Protein AF-A0A838DV36-F1 (afdb_monomer)

Secondary structure (DSSP, 8-state):
-HHHHHHHHTS-TTT-GGGTT-SHHHHHHHHHHHHHHTT-HHHHHHHHHHHHHHS-SSHHHHHHHHHHHHHHHHHTT-HHHHHHHHHHHHHHHHHHT-GGGHHHHHHHHHHHHHHHHHHHHHHHHHHHHHHGGGGS--

Foldseek 3Di:
DVVLLVVQVPDDCPPCPVCNQRHNLNVLQVQLQVCLVVQVLVSSVVSLVVSVVGDPPDPLSVLSSLLSNLSSCCSYDNNVVSVVSLVVSVVVCVVVVVCVCVVSSVVSVVVVVVVVVVCCVVCVVVVCVVCVPVPPDD

Radius of gyration: 20.17 Å; Cα contacts (8 Å, |Δi|>4): 136; chains: 1; bounding box: 42×23×74 Å

Nearest PDB structures (foldseek):
  4gpk-assembly2_F  TM=5.906E-01  e=1.217E+00  Bacillus thuringiensis serovar thuringiensis
  4zlh-assembly1_A  TM=5.322E-01  e=1.279E+00  Escherichia coli O157:H7
  4gpk-assembly2_H  TM=5.926E-01  e=2.974E+00  Bacillus thuringiensis serovar thuringiensis
  3ieg-assembly2_B  TM=5.807E-01  e=4.886E+00  Mus musculus

Solvent-accessible surface area (backbone atoms only — not comparable to full-atom values): 7532 Å² total; per-residue (Å²): 109,70,70,59,51,58,53,22,69,71,53,59,87,85,76,42,75,92,53,77,73,69,36,54,15,51,54,25,38,56,49,10,47,54,29,14,76,70,44,38,34,71,62,8,50,56,26,37,50,55,10,59,74,56,38,69,96,41,74,69,50,52,50,52,47,51,54,48,51,15,45,19,24,46,53,26,93,44,37,69,61,10,50,57,43,43,52,55,51,50,54,50,30,63,74,74,62,55,57,82,55,48,62,58,52,51,52,46,51,54,50,51,57,52,46,54,53,49,51,51,63,64,46,43,67,57,49,51,67,74,53,66,73,76,80,80,81,132

Sequence (138 aa):
MRESEELSLSFDPKASSTRGHYSPGTVYEEYGRSYADLGMTDKAMGYLERAQENLPKTKFWELLIATSKAMALIKGDDMETGVKMAVKVTEEIKNVGILRYLDRIYLANKYLENLERRIGNVRKPLADVLYEEKVSDY

Structure (mmCIF, N/CA/C/O backbone):
data_AF-A0A838DV36-F1
#
_entry.id   AF-A0A838DV36-F1
#
loop_
_atom_site.group_PDB
_atom_site.id
_atom_site.type_symbol
_atom_site.label_atom_id
_atom_site.label_alt_id
_atom_site.label_comp_id
_atom_site.label_asym_id
_atom_site.label_entity_id
_atom_site.label_seq_id
_atom_site.pdbx_PDB_ins_code
_atom_site.Cartn_x
_atom_site.Cartn_y
_atom_site.Cartn_z
_atom_site.occupancy
_atom_site.B_iso_or_equiv
_atom_site.auth_seq_id
_atom_site.auth_comp_id
_atom_site.auth_asym_id
_atom_site.auth_atom_id
_atom_site.pdbx_PDB_model_num
ATOM 1 N N . MET A 1 1 ? -8.053 9.381 -17.422 1.00 69.19 1 MET A N 1
ATOM 2 C CA . MET A 1 1 ? -7.307 8.106 -17.497 1.00 69.19 1 MET A CA 1
ATOM 3 C C . MET A 1 1 ? -6.983 7.768 -18.952 1.00 69.19 1 MET A C 1
ATOM 5 O O . MET A 1 1 ? -5.850 7.987 -19.332 1.00 69.19 1 MET A O 1
ATOM 9 N N . ARG A 1 2 ? -7.943 7.395 -19.810 1.00 77.38 2 ARG A N 1
ATOM 10 C CA . ARG A 1 2 ? -7.694 6.983 -21.215 1.00 77.38 2 ARG A CA 1
ATOM 11 C C . ARG A 1 2 ? -6.646 7.799 -22.007 1.00 77.38 2 ARG A C 1
ATOM 13 O O . ARG A 1 2 ? -5.722 7.209 -22.547 1.00 77.38 2 ARG A O 1
ATOM 20 N N . GLU A 1 3 ? -6.724 9.129 -21.988 1.00 78.31 3 GLU A N 1
ATOM 21 C CA . GLU A 1 3 ? -5.761 10.010 -22.680 1.00 78.31 3 GLU A CA 1
ATOM 22 C C . GLU A 1 3 ? -4.305 9.818 -22.220 1.00 78.31 3 GLU A C 1
ATOM 24 O O . GLU A 1 3 ? -3.379 9.888 -23.020 1.00 78.31 3 GLU A O 1
ATOM 29 N N . SER A 1 4 ? -4.080 9.545 -20.931 1.00 72.50 4 SER A N 1
ATOM 30 C CA . SER A 1 4 ? -2.742 9.292 -20.382 1.00 72.50 4 SER A CA 1
ATOM 31 C C . SER A 1 4 ? -2.195 7.927 -20.808 1.00 72.50 4 SER A C 1
ATOM 33 O O . SER A 1 4 ? -0.999 7.793 -21.043 1.00 72.50 4 SER A O 1
ATOM 35 N N . GLU A 1 5 ? -3.063 6.918 -20.927 1.00 76.88 5 GLU A N 1
ATOM 36 C CA . GLU A 1 5 ? -2.688 5.594 -21.434 1.00 76.88 5 GLU A CA 1
ATOM 37 C C . GLU A 1 5 ? -2.305 5.677 -22.918 1.00 76.88 5 GLU A C 1
ATOM 39 O O . GLU A 1 5 ? -1.206 5.263 -23.285 1.00 76.88 5 GLU A O 1
ATOM 44 N N . GLU A 1 6 ? -3.143 6.310 -23.743 1.00 79.75 6 GLU A N 1
ATOM 45 C CA . GLU A 1 6 ? -2.876 6.553 -25.169 1.00 79.75 6 GLU A CA 1
ATOM 46 C C . GLU A 1 6 ? -1.579 7.343 -25.378 1.00 79.75 6 GLU A C 1
ATOM 48 O O . GLU A 1 6 ? -0.726 6.958 -26.180 1.00 79.75 6 GLU A O 1
ATOM 53 N N . LEU A 1 7 ? -1.377 8.405 -24.593 1.00 76.94 7 LEU A N 1
ATOM 54 C CA . LEU A 1 7 ? -0.158 9.199 -24.647 1.00 76.94 7 LEU A CA 1
ATOM 55 C C . LEU A 1 7 ? 1.073 8.376 -24.233 1.00 76.94 7 LEU A C 1
ATOM 57 O O . LEU A 1 7 ? 2.123 8.498 -24.860 1.00 76.94 7 LEU A O 1
ATOM 61 N N . SER A 1 8 ? 0.967 7.507 -23.223 1.00 73.69 8 SER A N 1
ATOM 62 C CA . SER A 1 8 ? 2.096 6.679 -22.766 1.00 73.69 8 SER A CA 1
ATOM 63 C C . SER A 1 8 ? 2.576 5.672 -23.812 1.00 73.69 8 SER A C 1
ATOM 65 O O . SER A 1 8 ? 3.771 5.397 -23.888 1.00 73.69 8 SER A O 1
ATOM 67 N N . LEU A 1 9 ? 1.665 5.173 -24.653 1.00 76.38 9 LEU A N 1
ATOM 68 C CA . LEU A 1 9 ? 1.969 4.250 -25.748 1.00 76.38 9 LEU A CA 1
ATOM 69 C C . LEU A 1 9 ? 2.656 4.944 -26.934 1.00 76.38 9 LEU A C 1
ATOM 71 O O . LEU A 1 9 ? 3.280 4.279 -27.755 1.00 76.38 9 LEU A O 1
ATOM 75 N N . SER A 1 10 ? 2.552 6.274 -27.025 1.00 74.94 10 SER A N 1
ATOM 76 C CA . SER A 1 10 ? 3.132 7.063 -28.119 1.00 74.94 10 SER A CA 1
ATOM 77 C C . SER A 1 10 ? 4.625 7.379 -27.951 1.00 74.94 10 SER A C 1
ATOM 79 O O . SER A 1 10 ? 5.258 7.854 -28.895 1.00 74.94 10 SER A O 1
ATOM 81 N N . PHE A 1 11 ? 5.205 7.126 -26.772 1.00 67.50 11 PHE A N 1
ATOM 82 C CA . PHE A 1 11 ? 6.620 7.392 -26.507 1.00 67.50 11 PHE A CA 1
ATOM 83 C C . PHE A 1 11 ? 7.482 6.151 -26.722 1.00 67.50 11 PHE A C 1
ATOM 85 O O . PHE A 1 11 ? 7.163 5.078 -26.218 1.00 67.50 11 PHE A O 1
ATOM 92 N N . ASP A 1 12 ? 8.627 6.320 -27.391 1.00 63.84 12 ASP A N 1
ATOM 93 C CA . ASP A 1 12 ? 9.675 5.298 -27.411 1.00 63.84 12 ASP A CA 1
ATOM 94 C C . ASP A 1 12 ? 10.407 5.286 -26.051 1.00 63.84 12 ASP A C 1
ATOM 96 O O . ASP A 1 12 ? 11.126 6.248 -25.732 1.00 63.84 12 ASP A O 1
ATOM 100 N N . PRO A 1 13 ? 10.283 4.202 -25.256 1.00 60.53 13 PRO A N 1
ATOM 101 C CA . PRO A 1 13 ? 10.916 4.095 -23.943 1.00 60.53 13 PRO A CA 1
ATOM 102 C C . PRO A 1 13 ? 12.450 4.128 -23.998 1.00 60.53 13 PRO A C 1
ATOM 104 O O . PRO A 1 13 ? 13.090 4.362 -22.974 1.00 60.53 13 PRO A O 1
ATOM 107 N N . LYS A 1 14 ? 13.052 3.863 -25.168 1.00 60.69 14 LYS A N 1
ATOM 108 C CA . LYS A 1 14 ? 14.507 3.823 -25.376 1.00 60.69 14 LYS A CA 1
ATOM 109 C C . LYS A 1 14 ? 15.074 5.124 -25.947 1.00 60.69 14 LYS A C 1
ATOM 111 O O . LYS A 1 14 ? 16.252 5.394 -25.726 1.00 60.69 14 LYS A O 1
ATOM 116 N N . ALA A 1 15 ? 14.274 5.925 -26.655 1.00 57.22 15 ALA A N 1
ATOM 117 C CA . ALA A 1 15 ? 14.743 7.150 -27.315 1.00 57.22 15 ALA A CA 1
ATOM 118 C C . ALA A 1 15 ? 14.499 8.439 -26.510 1.00 57.22 15 ALA A C 1
ATOM 120 O O . ALA A 1 15 ? 15.181 9.436 -26.738 1.00 57.22 15 ALA A O 1
ATOM 121 N N . SER A 1 16 ? 13.558 8.452 -25.559 1.00 51.16 16 SER A N 1
ATOM 122 C CA . SER A 1 16 ? 13.207 9.666 -24.804 1.00 51.16 16 SER A CA 1
ATOM 123 C C . SER A 1 16 ? 13.786 9.659 -23.384 1.00 51.16 16 SER A C 1
ATOM 125 O O . SER A 1 16 ? 13.095 9.420 -22.395 1.00 51.16 16 SER A O 1
ATOM 127 N N . SER A 1 17 ? 15.084 9.943 -23.262 1.00 52.59 17 SER A N 1
ATOM 128 C CA . SER A 1 17 ? 15.777 10.000 -21.963 1.00 52.59 17 SER A CA 1
ATOM 129 C C . SER A 1 17 ? 15.536 11.294 -21.171 1.00 52.59 17 SER A C 1
ATOM 131 O O . SER A 1 17 ? 15.893 11.361 -19.998 1.00 52.59 17 SER A O 1
ATOM 133 N N . THR A 1 18 ? 14.862 12.300 -21.742 1.00 48.62 18 THR A N 1
ATOM 134 C CA . THR A 1 18 ? 14.409 13.499 -21.006 1.00 48.62 18 THR A CA 1
ATOM 135 C C . THR A 1 18 ? 13.073 13.298 -20.280 1.00 48.62 18 THR A C 1
ATOM 137 O O . THR A 1 18 ? 12.734 14.092 -19.406 1.00 48.62 18 THR A O 1
ATOM 140 N N . ARG A 1 19 ? 12.335 12.215 -20.580 1.00 50.34 19 ARG A N 1
ATOM 141 C CA . ARG A 1 19 ? 11.084 11.798 -19.911 1.00 50.34 19 ARG A CA 1
ATOM 142 C C . ARG A 1 19 ? 11.147 10.342 -19.432 1.00 50.34 19 ARG A C 1
ATOM 144 O O . ARG A 1 19 ? 10.149 9.629 -19.507 1.00 50.34 19 ARG A O 1
ATOM 151 N N . GLY A 1 20 ? 12.301 9.900 -18.924 1.00 50.28 20 GLY A N 1
ATOM 152 C CA . GLY A 1 20 ? 12.619 8.504 -18.561 1.00 50.28 20 GLY A CA 1
ATOM 153 C C . GLY A 1 20 ? 11.742 7.809 -17.496 1.00 50.28 20 GLY A C 1
ATOM 154 O O . GLY A 1 20 ? 12.152 6.793 -16.940 1.00 50.28 20 GLY A O 1
ATOM 155 N N . HIS A 1 21 ? 10.550 8.328 -17.199 1.00 57.75 21 HIS A N 1
ATOM 156 C CA . HIS A 1 21 ? 9.598 7.815 -16.214 1.00 57.75 21 HIS A CA 1
ATOM 157 C C . HIS A 1 21 ? 8.133 7.845 -16.680 1.00 57.75 21 HIS A C 1
ATOM 159 O O . HIS A 1 21 ? 7.258 7.606 -15.856 1.00 57.75 21 HIS A O 1
ATOM 165 N N . TYR A 1 22 ? 7.836 8.151 -17.949 1.00 72.25 22 TYR A N 1
ATOM 166 C CA . TYR A 1 22 ? 6.468 8.057 -18.470 1.00 72.25 22 TYR A CA 1
ATOM 167 C C . TYR A 1 22 ? 6.352 6.876 -19.434 1.00 72.25 22 TYR A C 1
ATOM 169 O O . TYR A 1 22 ? 6.744 6.966 -20.594 1.00 72.25 22 TYR A O 1
ATOM 177 N N . SER A 1 23 ? 5.845 5.755 -18.928 1.00 83.75 23 SER A N 1
ATOM 178 C CA . SER A 1 23 ? 5.568 4.537 -19.688 1.00 83.75 23 SER A CA 1
ATOM 179 C C . SER A 1 23 ? 4.186 3.989 -19.315 1.00 83.75 23 SER A C 1
ATOM 181 O O . SER A 1 23 ? 3.634 4.380 -18.281 1.00 83.75 23 SER A O 1
ATOM 183 N N . PRO A 1 24 ? 3.617 3.053 -20.097 1.00 88.00 24 PRO A N 1
ATOM 184 C CA . PRO A 1 24 ? 2.378 2.379 -19.709 1.00 88.00 24 PRO A CA 1
ATOM 185 C C . PRO A 1 24 ? 2.463 1.789 -18.297 1.00 88.00 24 PRO A C 1
ATOM 187 O O . PRO A 1 24 ? 1.545 1.942 -17.499 1.00 88.00 24 PRO A O 1
ATOM 190 N N . GLY A 1 25 ? 3.619 1.215 -17.944 1.00 91.31 25 GLY A N 1
ATOM 191 C CA . GLY A 1 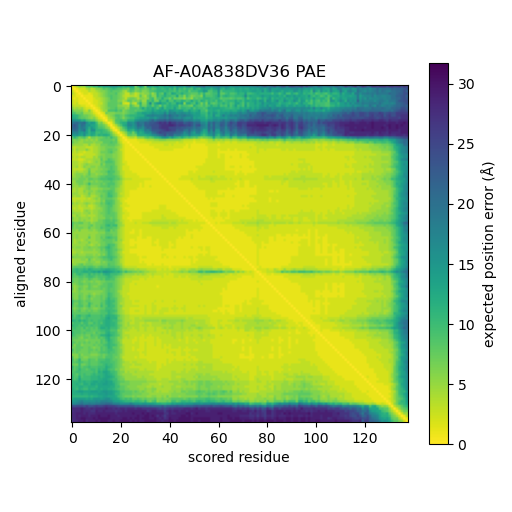25 ? 3.877 0.673 -16.615 1.00 91.31 25 GLY A CA 1
ATOM 192 C C . GLY A 1 25 ? 3.727 1.697 -15.485 1.00 91.31 25 GLY A C 1
ATOM 193 O O . GLY A 1 25 ? 3.086 1.408 -14.478 1.00 91.31 25 GLY A O 1
ATOM 194 N N . THR A 1 26 ? 4.258 2.912 -15.649 1.00 91.12 26 THR A N 1
ATOM 195 C CA . THR A 1 26 ? 4.121 3.966 -14.628 1.00 91.12 26 THR A CA 1
ATOM 196 C C . THR A 1 26 ? 2.717 4.564 -14.596 1.00 91.12 26 THR A C 1
ATOM 198 O O . THR A 1 26 ? 2.237 4.923 -13.527 1.00 91.12 26 THR A O 1
ATOM 201 N N . VAL A 1 27 ? 2.022 4.634 -15.737 1.00 92.31 27 VAL A N 1
ATOM 202 C CA . VAL A 1 27 ? 0.615 5.068 -15.786 1.00 92.31 27 VAL A CA 1
ATOM 203 C C . VAL A 1 27 ? -0.293 4.072 -15.062 1.00 92.31 27 VAL A C 1
ATOM 205 O O . VAL A 1 27 ? -1.139 4.477 -14.265 1.00 92.31 27 VAL A O 1
ATOM 208 N N . TYR A 1 28 ? -0.099 2.772 -15.287 1.00 96.31 28 TYR A N 1
ATOM 209 C CA . TYR A 1 28 ? -0.849 1.732 -14.587 1.00 96.31 28 TYR A CA 1
ATOM 210 C C . TYR A 1 28 ? -0.567 1.726 -13.083 1.00 96.31 28 TYR A C 1
ATOM 212 O O . TYR A 1 28 ? -1.493 1.535 -12.299 1.00 96.31 28 TYR A O 1
ATOM 220 N N . GLU A 1 29 ? 0.668 1.994 -12.659 1.00 96.38 29 GLU A N 1
ATOM 221 C CA . GLU A 1 29 ? 1.004 2.113 -11.237 1.00 96.38 29 GLU A CA 1
ATOM 222 C C . GLU A 1 29 ? 0.230 3.250 -10.554 1.00 96.38 29 GLU A C 1
ATOM 224 O O . GLU A 1 29 ? -0.379 3.038 -9.501 1.00 96.38 29 GLU A O 1
ATOM 229 N N . GLU A 1 30 ? 0.162 4.420 -11.193 1.00 95.12 30 GLU A N 1
ATOM 230 C CA . GLU A 1 30 ? -0.591 5.564 -10.673 1.00 95.12 30 GLU A CA 1
ATOM 231 C C . GLU A 1 30 ? -2.105 5.293 -10.636 1.00 95.12 30 GLU A C 1
ATOM 233 O O . GLU A 1 30 ? -2.796 5.712 -9.701 1.00 95.12 30 GLU A O 1
ATOM 238 N N . TYR A 1 31 ? -2.646 4.532 -11.595 1.00 96.44 31 TYR A N 1
ATOM 239 C CA . TYR A 1 31 ? -4.045 4.084 -11.533 1.00 96.44 31 TYR A CA 1
ATOM 240 C C . TYR A 1 31 ? -4.274 3.106 -10.393 1.00 96.44 31 TYR A C 1
ATOM 242 O O . TYR A 1 31 ? -5.249 3.254 -9.657 1.00 96.44 31 TYR A O 1
ATOM 250 N N . GLY A 1 32 ? -3.362 2.149 -10.213 1.00 97.31 32 GLY A N 1
ATOM 251 C CA . GLY A 1 32 ? -3.387 1.213 -9.098 1.00 97.31 32 GLY A CA 1
ATOM 252 C C . GLY A 1 32 ? -3.473 1.939 -7.759 1.00 97.31 32 GLY A C 1
ATOM 253 O O . GLY A 1 32 ? -4.364 1.673 -6.954 1.00 97.31 32 GLY A O 1
ATOM 254 N N . ARG A 1 33 ? -2.613 2.940 -7.558 1.00 95.81 33 ARG A N 1
ATOM 255 C CA . ARG A 1 33 ? -2.633 3.787 -6.358 1.00 95.81 33 ARG A CA 1
ATOM 256 C C . ARG A 1 33 ? -3.906 4.612 -6.218 1.00 95.81 33 ARG A C 1
ATOM 258 O O . ARG A 1 33 ? -4.468 4.670 -5.130 1.00 95.81 33 ARG A O 1
ATOM 265 N N . SER A 1 34 ? -4.391 5.202 -7.306 1.00 96.38 34 SER A N 1
ATOM 266 C CA . SER A 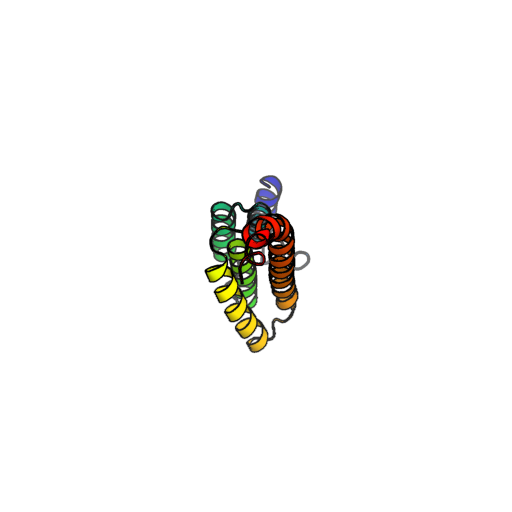1 34 ? -5.631 5.986 -7.283 1.00 96.38 34 SER A CA 1
ATOM 267 C C . SER A 1 34 ? -6.830 5.132 -6.862 1.00 96.38 34 SER A C 1
ATOM 269 O O . SER A 1 34 ? -7.647 5.563 -6.054 1.00 96.38 34 SER A O 1
ATOM 271 N N . TYR A 1 35 ? -6.929 3.896 -7.362 1.00 97.25 35 TYR A N 1
ATOM 272 C CA . TYR A 1 35 ? -7.979 2.969 -6.940 1.00 97.25 35 TYR A CA 1
ATOM 273 C C . TYR A 1 35 ? -7.791 2.471 -5.504 1.00 97.25 35 TYR A C 1
ATOM 275 O O . TYR A 1 35 ? -8.786 2.309 -4.800 1.00 97.25 35 TYR A O 1
ATOM 283 N N . ALA A 1 36 ? -6.549 2.296 -5.041 1.00 96.00 36 ALA A N 1
ATOM 284 C CA . ALA A 1 36 ? -6.258 1.975 -3.643 1.00 96.00 36 ALA A CA 1
ATOM 285 C C . ALA A 1 36 ? -6.720 3.087 -2.687 1.00 96.00 36 ALA A C 1
ATOM 287 O O . ALA A 1 36 ? -7.297 2.804 -1.641 1.00 96.00 36 ALA A O 1
ATOM 288 N N . ASP A 1 37 ? -6.526 4.354 -3.057 1.00 94.06 37 ASP A N 1
ATOM 289 C CA . ASP A 1 37 ? -6.993 5.499 -2.266 1.00 94.06 37 ASP A CA 1
ATOM 290 C C . ASP A 1 37 ? -8.527 5.571 -2.173 1.00 94.06 37 ASP A C 1
ATOM 292 O O . ASP A 1 37 ? -9.060 6.109 -1.202 1.00 94.06 37 ASP A O 1
ATOM 296 N N . LEU A 1 38 ? -9.232 4.985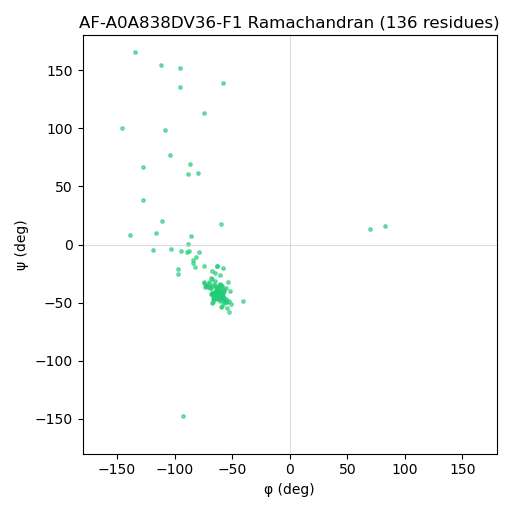 -3.144 1.00 94.25 38 LEU A N 1
ATOM 297 C CA . LEU A 1 38 ? -10.689 4.839 -3.158 1.00 94.25 38 LEU A CA 1
ATOM 298 C C . LEU A 1 38 ? -11.185 3.552 -2.472 1.00 94.25 38 LEU A C 1
ATOM 300 O O . LEU A 1 38 ? -12.389 3.301 -2.476 1.00 94.25 38 LEU A O 1
ATOM 304 N N . GLY A 1 39 ? -10.291 2.718 -1.930 1.00 92.38 39 GLY A N 1
ATOM 305 C CA . GLY A 1 39 ? -10.637 1.417 -1.343 1.00 92.38 39 GLY A CA 1
ATOM 306 C C . GLY A 1 39 ? -11.081 0.363 -2.367 1.00 92.38 39 GLY A C 1
ATOM 307 O O . GLY A 1 39 ? -11.633 -0.665 -1.997 1.00 92.38 39 GLY A O 1
ATOM 308 N N . MET A 1 40 ? -10.866 0.593 -3.668 1.00 96.38 40 MET A N 1
ATOM 309 C CA . MET A 1 40 ? -11.234 -0.355 -4.726 1.00 96.38 40 MET A CA 1
ATOM 310 C C . MET A 1 40 ? -10.110 -1.376 -4.947 1.00 96.38 40 MET A C 1
ATOM 312 O O . MET A 1 40 ? -9.438 -1.349 -5.982 1.00 96.38 40 MET A O 1
ATOM 316 N N . THR A 1 41 ? -9.905 -2.261 -3.968 1.00 96.88 41 THR A N 1
ATOM 317 C CA . THR A 1 41 ? -8.769 -3.200 -3.885 1.00 96.88 41 THR A CA 1
ATOM 318 C C . THR A 1 41 ? -8.562 -4.012 -5.165 1.00 96.88 41 THR A C 1
ATOM 320 O O . THR A 1 41 ? -7.470 -3.989 -5.727 1.00 96.88 41 THR A O 1
ATOM 323 N N . ASP A 1 42 ? -9.608 -4.652 -5.693 1.00 97.12 42 ASP A N 1
ATOM 324 C CA . ASP A 1 42 ? -9.494 -5.504 -6.889 1.00 97.12 42 ASP A CA 1
ATOM 325 C C . ASP A 1 42 ? -9.031 -4.722 -8.123 1.00 97.12 42 ASP A C 1
ATOM 327 O O . ASP A 1 42 ? -8.162 -5.164 -8.877 1.00 97.12 42 ASP A O 1
ATOM 331 N N . LYS A 1 43 ? -9.572 -3.511 -8.316 1.00 97.25 43 LYS A N 1
ATOM 332 C CA . LYS A 1 43 ? -9.156 -2.634 -9.420 1.00 97.25 43 LYS A CA 1
ATOM 333 C C . LYS A 1 43 ? -7.722 -2.162 -9.232 1.00 97.25 43 LYS A C 1
ATOM 335 O O . LYS A 1 43 ? -6.965 -2.138 -10.200 1.00 97.25 43 LYS A O 1
ATOM 340 N N . ALA A 1 44 ? -7.354 -1.796 -8.005 1.00 98.00 44 ALA A N 1
ATOM 341 C CA . ALA A 1 44 ? -5.993 -1.401 -7.678 1.00 98.00 44 ALA A CA 1
ATOM 342 C C . ALA A 1 44 ? -5.006 -2.520 -8.035 1.00 98.00 44 ALA A C 1
ATOM 344 O O . ALA A 1 44 ? -4.054 -2.286 -8.778 1.00 98.00 44 ALA A O 1
ATOM 345 N N . MET A 1 45 ? -5.283 -3.744 -7.584 1.00 98.00 45 MET A N 1
ATOM 346 C CA . MET A 1 45 ? -4.448 -4.915 -7.846 1.00 98.00 45 MET A CA 1
ATOM 347 C C . MET A 1 45 ? -4.345 -5.230 -9.338 1.00 98.00 45 MET A C 1
ATOM 349 O O . MET A 1 45 ? -3.230 -5.385 -9.833 1.00 98.00 45 MET A O 1
ATOM 353 N N . GLY A 1 46 ? -5.459 -5.206 -10.077 1.00 98.00 46 GLY A N 1
ATOM 354 C CA . GLY A 1 46 ? -5.443 -5.442 -11.524 1.00 98.00 46 GLY A CA 1
ATOM 355 C C . GLY A 1 46 ? -4.579 -4.433 -12.293 1.00 98.00 46 GLY A C 1
ATOM 356 O O . GLY A 1 46 ? -3.827 -4.805 -13.193 1.00 98.00 46 GLY A O 1
ATOM 357 N N . TYR A 1 47 ? -4.610 -3.149 -11.920 1.00 98.25 47 TYR A N 1
ATOM 358 C CA . TYR A 1 47 ? -3.712 -2.159 -12.524 1.00 98.25 47 TYR A CA 1
ATOM 359 C C . TYR A 1 47 ? -2.254 -2.333 -12.088 1.00 98.25 47 TYR A C 1
ATOM 361 O O . TYR A 1 47 ? -1.357 -2.163 -12.910 1.00 98.25 47 TYR A O 1
ATOM 369 N N . LEU A 1 48 ? -1.991 -2.716 -10.837 1.00 98.12 48 LEU A N 1
ATOM 370 C CA . LEU A 1 48 ? -0.629 -2.975 -10.359 1.00 98.12 48 LEU A CA 1
ATOM 371 C C . LEU A 1 48 ? -0.005 -4.225 -10.999 1.00 98.12 48 LEU A C 1
ATOM 373 O O . LEU A 1 48 ? 1.211 -4.276 -11.170 1.00 98.12 48 LEU A O 1
ATOM 377 N N . GLU A 1 49 ? -0.809 -5.215 -11.386 1.00 98.12 49 GLU A N 1
ATOM 378 C CA . GLU A 1 49 ? -0.368 -6.352 -12.203 1.00 98.12 49 GLU A CA 1
ATOM 379 C C . GLU A 1 49 ? 0.009 -5.910 -13.617 1.00 98.12 49 GLU A C 1
ATOM 381 O O . GLU A 1 49 ? 1.141 -6.140 -14.043 1.00 98.12 49 GLU A O 1
ATOM 386 N N . ARG A 1 50 ? -0.866 -5.156 -14.297 1.00 97.44 50 ARG A N 1
ATOM 387 C CA . ARG A 1 50 ? -0.556 -4.571 -15.615 1.00 97.44 50 ARG A CA 1
ATOM 388 C C . ARG A 1 50 ? 0.691 -3.687 -15.567 1.00 97.44 50 ARG A C 1
ATOM 390 O O . ARG A 1 50 ? 1.499 -3.699 -16.494 1.00 97.44 50 ARG A O 1
ATOM 397 N N . ALA A 1 51 ? 0.873 -2.927 -14.488 1.00 96.81 51 ALA A N 1
ATOM 398 C CA . ALA A 1 51 ? 2.072 -2.128 -14.269 1.00 96.81 51 ALA A CA 1
ATOM 399 C C . ALA A 1 51 ? 3.323 -3.013 -14.202 1.00 96.81 51 ALA A C 1
ATOM 401 O O . ALA A 1 51 ? 4.293 -2.763 -14.912 1.00 96.81 51 ALA A O 1
ATOM 402 N N . GLN A 1 52 ? 3.281 -4.082 -13.406 1.00 96.69 52 GLN A N 1
ATOM 403 C CA . GLN A 1 52 ? 4.386 -5.028 -13.257 1.00 96.69 52 GLN A CA 1
ATOM 404 C C . GLN A 1 52 ? 4.777 -5.704 -14.579 1.00 96.69 52 GLN A C 1
ATOM 406 O O . GLN A 1 52 ? 5.963 -5.908 -14.830 1.00 96.69 52 GLN A O 1
ATOM 411 N N . GLU A 1 53 ? 3.804 -6.025 -15.431 1.00 96.06 53 GLU A N 1
ATOM 412 C CA . GLU A 1 53 ? 4.042 -6.618 -16.754 1.00 96.06 53 GLU A CA 1
ATOM 413 C C . GLU A 1 53 ? 4.736 -5.658 -17.729 1.00 96.06 53 GLU A C 1
ATOM 415 O O . GLU A 1 53 ? 5.488 -6.097 -18.599 1.00 96.06 53 GLU A O 1
ATOM 420 N N . ASN A 1 54 ? 4.502 -4.351 -17.576 1.00 91.56 54 ASN A N 1
ATOM 421 C CA . ASN A 1 54 ? 4.964 -3.315 -18.504 1.00 91.56 54 ASN A CA 1
ATOM 422 C C . ASN A 1 54 ? 6.184 -2.526 -17.999 1.00 91.56 54 ASN A C 1
ATOM 424 O O . ASN A 1 54 ? 6.705 -1.667 -18.715 1.00 91.56 54 ASN A O 1
ATOM 428 N N . LEU A 1 55 ? 6.649 -2.787 -16.776 1.00 91.25 55 LEU A N 1
ATOM 429 C CA . LEU A 1 55 ? 7.847 -2.168 -16.212 1.00 91.25 55 LEU A CA 1
ATOM 430 C C . LEU A 1 55 ? 9.091 -3.051 -16.409 1.00 91.25 55 LEU A C 1
ATOM 432 O O . LEU A 1 55 ? 8.993 -4.280 -16.445 1.00 91.25 55 LEU A O 1
ATOM 436 N N . PRO A 1 56 ? 10.296 -2.453 -16.499 1.00 91.38 56 PRO A N 1
ATOM 437 C CA . PRO A 1 56 ? 11.532 -3.225 -16.524 1.00 91.38 56 PRO A CA 1
ATOM 438 C C . PRO A 1 56 ? 11.668 -4.108 -15.279 1.00 91.38 56 PRO A C 1
ATOM 440 O O . PRO A 1 56 ? 11.421 -3.659 -14.163 1.00 91.38 56 PRO A O 1
ATOM 443 N N . LYS A 1 57 ? 12.137 -5.346 -15.454 1.00 91.50 57 LYS A N 1
ATOM 444 C CA . LYS A 1 57 ? 12.327 -6.320 -14.365 1.00 91.50 57 LYS A CA 1
ATOM 445 C C . LYS A 1 57 ? 13.614 -6.050 -13.583 1.00 91.50 57 LYS A C 1
ATOM 447 O O . LYS A 1 57 ? 14.557 -6.835 -13.611 1.00 91.50 57 LYS A O 1
ATOM 452 N N . THR A 1 58 ? 13.687 -4.878 -12.961 1.00 92.44 58 THR A N 1
ATOM 453 C CA . THR A 1 58 ? 14.776 -4.497 -12.058 1.00 92.44 58 THR A CA 1
ATOM 454 C C . THR A 1 58 ? 14.246 -4.386 -10.638 1.00 92.44 58 THR A C 1
ATOM 456 O O . THR A 1 58 ? 13.076 -4.061 -10.426 1.00 92.44 58 THR A O 1
ATOM 459 N N . LYS A 1 59 ? 15.129 -4.565 -9.649 1.00 92.69 59 LYS A N 1
ATOM 460 C CA . LYS A 1 59 ? 14.772 -4.436 -8.228 1.00 92.69 59 LYS A CA 1
ATOM 461 C C . LYS A 1 59 ? 14.100 -3.107 -7.888 1.00 92.69 59 LYS A C 1
ATOM 463 O O . LYS A 1 59 ? 13.225 -3.059 -7.035 1.00 92.69 59 LYS A O 1
ATOM 468 N N . PHE A 1 60 ? 14.461 -2.039 -8.593 1.00 92.31 60 PHE A N 1
ATOM 469 C CA . PHE A 1 60 ? 13.815 -0.738 -8.458 1.00 92.31 60 PHE A CA 1
ATOM 470 C C . PHE A 1 60 ? 12.313 -0.799 -8.772 1.00 92.31 60 PHE A C 1
ATOM 472 O O . PHE A 1 60 ? 11.494 -0.408 -7.947 1.00 92.31 60 PHE A O 1
ATOM 479 N N . TRP A 1 61 ? 11.928 -1.328 -9.933 1.00 93.94 61 TRP A N 1
ATOM 480 C CA . TRP A 1 61 ? 10.519 -1.391 -10.327 1.00 93.94 61 TRP A CA 1
ATOM 481 C C . TRP A 1 61 ? 9.742 -2.473 -9.577 1.00 93.94 61 TRP A C 1
ATOM 483 O O . TRP A 1 61 ? 8.573 -2.271 -9.259 1.00 93.94 61 TRP A O 1
ATOM 493 N N . GLU A 1 62 ? 10.391 -3.587 -9.234 1.00 95.75 62 GLU A N 1
ATOM 494 C CA . GLU A 1 62 ? 9.798 -4.611 -8.367 1.00 95.75 62 GLU A CA 1
ATOM 495 C C . GLU A 1 62 ? 9.396 -4.018 -7.013 1.00 95.75 62 GLU A C 1
ATOM 497 O O . GLU A 1 62 ? 8.255 -4.181 -6.581 1.00 95.75 62 GLU A O 1
ATOM 502 N N . LEU A 1 63 ? 10.300 -3.266 -6.376 1.00 96.62 63 LEU A N 1
ATOM 503 C CA . LEU A 1 63 ? 10.032 -2.626 -5.091 1.00 96.62 63 LEU A CA 1
ATOM 504 C C . LEU A 1 63 ? 8.997 -1.503 -5.203 1.00 96.62 63 LEU A C 1
ATOM 506 O O . LEU A 1 63 ? 8.162 -1.381 -4.308 1.00 96.62 63 LEU A O 1
ATOM 510 N N . LEU A 1 64 ? 8.984 -0.732 -6.300 1.00 95.44 64 LEU A N 1
ATOM 511 C CA . LEU A 1 64 ? 7.907 0.227 -6.575 1.00 95.44 64 LEU A CA 1
ATOM 512 C C . LEU A 1 64 ? 6.541 -0.461 -6.491 1.00 95.44 64 LEU A C 1
ATOM 514 O O . LEU A 1 64 ? 5.702 -0.076 -5.678 1.00 95.44 64 LEU A O 1
ATOM 518 N N . ILE A 1 65 ? 6.343 -1.501 -7.303 1.00 97.56 65 ILE A N 1
ATOM 519 C CA . ILE A 1 65 ? 5.066 -2.212 -7.372 1.00 97.56 65 ILE A CA 1
ATOM 520 C C . ILE A 1 65 ? 4.733 -2.867 -6.036 1.00 97.56 65 ILE A C 1
ATOM 522 O O . ILE A 1 65 ? 3.590 -2.784 -5.591 1.00 97.56 65 ILE A O 1
ATOM 526 N N . ALA A 1 66 ? 5.714 -3.473 -5.367 1.00 97.94 66 ALA A N 1
ATOM 527 C CA . ALA A 1 66 ? 5.496 -4.119 -4.081 1.00 97.94 66 ALA A CA 1
ATOM 528 C C . ALA A 1 66 ? 5.031 -3.122 -3.005 1.00 97.94 66 ALA A C 1
ATOM 530 O O . ALA A 1 66 ? 4.096 -3.427 -2.265 1.00 97.94 66 ALA A O 1
ATOM 531 N N . THR A 1 67 ? 5.595 -1.905 -2.958 1.00 97.81 67 THR A N 1
ATOM 532 C CA . THR A 1 67 ? 5.093 -0.862 -2.044 1.00 97.81 67 THR A CA 1
ATOM 533 C C . THR A 1 67 ? 3.654 -0.452 -2.352 1.00 97.81 67 THR A C 1
ATOM 535 O O . THR A 1 67 ? 2.855 -0.281 -1.431 1.00 97.81 67 THR A O 1
ATOM 538 N N . SER A 1 68 ? 3.293 -0.337 -3.631 1.00 97.62 68 SER A N 1
ATOM 539 C CA . SER A 1 68 ? 1.944 0.067 -4.036 1.00 97.62 68 SER A CA 1
ATOM 540 C C . SER A 1 68 ? 0.913 -1.042 -3.795 1.00 97.62 68 SER A C 1
ATOM 542 O O . SER A 1 68 ? -0.191 -0.747 -3.340 1.00 97.62 68 SER A O 1
ATOM 544 N N . LYS A 1 69 ? 1.285 -2.318 -3.984 1.00 98.06 69 LYS A N 1
ATOM 545 C CA . LYS A 1 69 ? 0.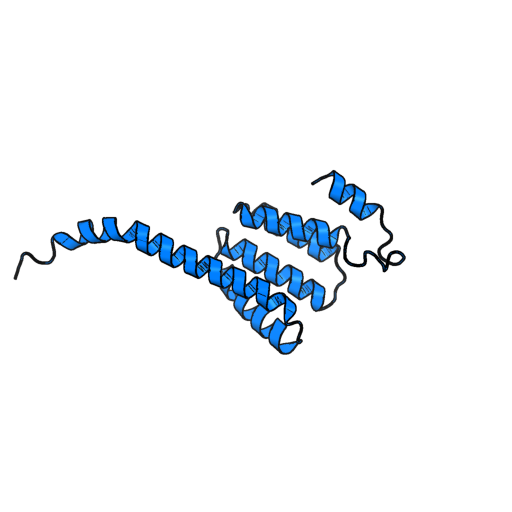455 -3.484 -3.622 1.00 98.06 69 LYS A CA 1
ATOM 546 C C . LYS A 1 69 ? 0.237 -3.569 -2.112 1.00 98.06 69 LYS A C 1
ATOM 548 O O . LYS A 1 69 ? -0.895 -3.749 -1.675 1.00 98.06 69 LYS A O 1
ATOM 553 N N . ALA A 1 70 ? 1.287 -3.361 -1.316 1.00 97.94 70 ALA A N 1
ATOM 554 C CA . ALA A 1 70 ? 1.169 -3.327 0.140 1.00 97.94 70 ALA A CA 1
ATOM 555 C C . ALA A 1 70 ? 0.187 -2.236 0.598 1.00 97.94 70 ALA A C 1
ATOM 557 O O . ALA A 1 70 ? -0.699 -2.504 1.405 1.00 97.94 70 ALA A O 1
ATOM 558 N N . MET A 1 71 ? 0.288 -1.026 0.035 1.00 96.94 71 MET A N 1
ATOM 559 C CA . MET A 1 71 ? -0.646 0.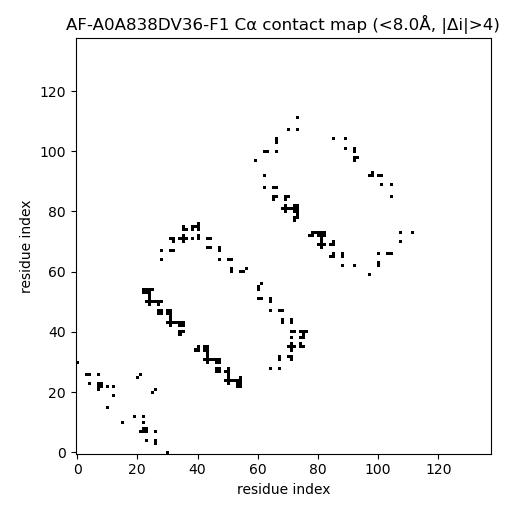063 0.334 1.00 96.94 71 MET A CA 1
ATOM 560 C C . MET A 1 71 ? -2.086 -0.262 -0.092 1.00 96.94 71 MET A C 1
ATOM 562 O O . MET A 1 71 ? -3.015 0.028 0.659 1.00 96.94 71 MET A O 1
ATOM 566 N N . ALA A 1 72 ? -2.277 -0.859 -1.273 1.00 97.56 72 ALA A N 1
ATOM 567 C CA . ALA A 1 72 ? -3.598 -1.256 -1.759 1.00 97.56 72 ALA A CA 1
ATOM 568 C C . ALA A 1 72 ? -4.282 -2.250 -0.815 1.00 97.56 72 ALA A C 1
ATOM 570 O O . ALA A 1 72 ? -5.452 -2.076 -0.497 1.00 97.56 72 ALA A O 1
ATOM 571 N N . LEU A 1 73 ? -3.535 -3.233 -0.311 1.00 97.44 73 LEU A N 1
ATOM 572 C CA . LEU A 1 73 ? -4.032 -4.199 0.667 1.00 97.44 73 LEU A CA 1
ATOM 573 C C . LEU A 1 73 ? -4.318 -3.550 2.031 1.00 97.44 73 LEU A C 1
ATOM 575 O O . LEU A 1 73 ? -5.366 -3.802 2.614 1.00 97.44 73 LEU A O 1
ATOM 579 N N . ILE A 1 74 ? -3.436 -2.663 2.512 1.00 97.00 74 ILE A N 1
ATOM 580 C CA . ILE A 1 74 ? -3.612 -1.939 3.787 1.00 97.00 74 ILE A CA 1
ATOM 581 C C . ILE A 1 74 ? -4.881 -1.080 3.797 1.00 97.00 74 ILE A C 1
ATOM 583 O O . ILE A 1 74 ? -5.565 -1.009 4.816 1.00 97.00 74 ILE A O 1
ATOM 587 N N . LYS A 1 75 ? -5.165 -0.393 2.687 1.00 95.12 75 LYS A N 1
ATOM 588 C CA . LYS A 1 75 ? -6.351 0.466 2.542 1.00 95.12 75 LYS A CA 1
ATOM 589 C C . LYS A 1 75 ? -7.606 -0.296 2.122 1.00 95.12 75 LYS A C 1
ATOM 591 O O . LYS A 1 75 ? -8.695 0.271 2.180 1.00 95.12 75 LYS A O 1
ATOM 596 N N . GLY A 1 76 ? -7.421 -1.517 1.641 1.00 93.12 76 GLY A N 1
ATOM 597 C CA . GLY A 1 76 ? -8.466 -2.410 1.184 1.00 93.12 76 GLY A CA 1
ATOM 598 C C . GLY A 1 76 ? -8.962 -3.339 2.283 1.00 93.12 76 GLY A C 1
ATOM 599 O O . GLY A 1 76 ? -8.959 -3.002 3.466 1.00 93.12 76 GLY A O 1
ATOM 600 N N . ASP A 1 77 ? -9.363 -4.536 1.865 1.00 88.25 77 ASP A N 1
ATOM 601 C CA . ASP A 1 77 ? -10.051 -5.500 2.728 1.00 88.25 77 ASP A CA 1
ATOM 602 C C . ASP A 1 77 ? -9.114 -6.528 3.392 1.00 88.25 77 ASP A C 1
ATOM 604 O O . ASP A 1 77 ? -9.557 -7.301 4.238 1.00 88.25 77 ASP A O 1
ATOM 608 N N . ASP A 1 78 ? -7.817 -6.537 3.051 1.00 94.75 78 ASP A N 1
ATOM 609 C CA . ASP A 1 78 ? -6.824 -7.479 3.598 1.00 94.75 78 ASP A CA 1
ATOM 610 C C . ASP A 1 78 ? -5.595 -6.753 4.170 1.00 94.75 78 ASP A C 1
ATOM 612 O O . ASP A 1 78 ? -4.458 -6.825 3.684 1.00 94.75 78 ASP A O 1
ATOM 616 N N . MET A 1 79 ? -5.854 -6.015 5.246 1.00 95.38 79 MET A N 1
ATOM 617 C CA . MET A 1 79 ? -4.856 -5.186 5.913 1.00 95.38 79 MET A CA 1
ATOM 618 C C . MET A 1 79 ? -3.694 -5.993 6.493 1.00 95.38 79 MET A C 1
ATOM 620 O O . MET A 1 79 ? -2.549 -5.543 6.441 1.00 95.38 79 MET A O 1
ATOM 624 N N . GLU A 1 80 ? -3.962 -7.179 7.041 1.00 97.19 80 GLU A N 1
ATOM 625 C CA . GLU A 1 80 ? -2.934 -8.008 7.671 1.00 97.19 80 GLU A CA 1
ATOM 626 C C . GLU A 1 80 ? -1.901 -8.479 6.641 1.00 97.19 80 GLU A C 1
ATOM 628 O O . GLU A 1 80 ? -0.690 -8.351 6.864 1.00 97.19 80 GLU A O 1
ATOM 633 N N . THR A 1 81 ? -2.362 -8.961 5.481 1.00 97.62 81 THR A N 1
ATOM 634 C CA . THR A 1 81 ? -1.472 -9.315 4.370 1.00 97.62 81 THR A CA 1
ATOM 635 C C . THR A 1 81 ? -0.719 -8.087 3.867 1.00 97.62 81 THR A C 1
ATOM 637 O O . THR A 1 81 ? 0.492 -8.164 3.630 1.00 97.62 81 THR A O 1
ATOM 640 N N . GLY A 1 82 ? -1.392 -6.938 3.768 1.00 97.69 82 GLY A N 1
ATOM 641 C CA . GLY A 1 82 ? -0.771 -5.672 3.383 1.00 97.69 82 GLY A CA 1
ATOM 642 C C . GLY A 1 82 ? 0.373 -5.247 4.309 1.00 97.69 82 GLY A C 1
ATOM 643 O O . GLY A 1 82 ? 1.461 -4.919 3.833 1.00 97.69 82 GLY A O 1
ATOM 644 N N . VAL A 1 83 ? 0.184 -5.328 5.630 1.00 98.19 83 VAL A N 1
ATOM 645 C CA . VAL A 1 83 ? 1.227 -5.017 6.625 1.00 98.19 83 VAL A CA 1
ATOM 646 C C . VAL A 1 83 ? 2.384 -6.010 6.542 1.00 98.19 83 VAL A C 1
ATOM 648 O O . VAL A 1 83 ? 3.544 -5.596 6.488 1.00 98.19 83 VAL A O 1
ATOM 651 N N . LYS A 1 84 ? 2.101 -7.317 6.462 1.00 98.38 84 LYS A N 1
ATOM 652 C CA . LYS A 1 84 ? 3.138 -8.350 6.282 1.00 98.38 84 LYS A CA 1
ATOM 653 C C . LYS A 1 84 ? 3.976 -8.095 5.027 1.00 98.38 84 LYS A C 1
ATOM 655 O O . LYS A 1 84 ? 5.195 -8.271 5.053 1.00 98.38 84 LYS A O 1
ATOM 660 N N . MET A 1 85 ? 3.339 -7.668 3.937 1.00 98.25 85 MET A N 1
ATOM 661 C CA . MET A 1 85 ? 4.029 -7.281 2.709 1.00 98.25 85 MET A CA 1
ATOM 662 C C . MET A 1 85 ? 4.877 -6.021 2.914 1.00 98.25 85 MET A C 1
ATOM 664 O O . MET A 1 85 ? 6.050 -6.025 2.550 1.00 98.25 85 MET A O 1
ATOM 668 N N . ALA A 1 86 ? 4.330 -4.975 3.540 1.00 98.12 86 ALA A N 1
ATOM 669 C CA . ALA A 1 86 ? 5.051 -3.732 3.812 1.00 98.12 86 ALA A CA 1
ATOM 670 C C . ALA A 1 86 ? 6.321 -3.962 4.648 1.00 98.12 86 ALA A C 1
ATOM 672 O O . ALA A 1 86 ? 7.367 -3.396 4.328 1.00 98.12 86 ALA A O 1
ATOM 673 N N . VAL A 1 87 ? 6.265 -4.829 5.666 1.00 98.38 87 VAL A N 1
ATOM 674 C CA . VAL A 1 87 ? 7.436 -5.207 6.477 1.00 98.38 87 VAL A CA 1
ATOM 675 C C . VAL A 1 87 ? 8.524 -5.836 5.603 1.00 98.38 87 VAL A C 1
ATOM 677 O O . VAL A 1 87 ? 9.642 -5.324 5.566 1.00 98.38 87 VAL A O 1
ATOM 680 N N . LYS A 1 88 ? 8.183 -6.872 4.825 1.00 98.12 88 LYS A N 1
ATOM 681 C CA . LYS A 1 88 ? 9.137 -7.552 3.929 1.00 98.12 88 LYS A CA 1
ATOM 682 C C . LYS A 1 88 ? 9.764 -6.597 2.913 1.00 98.12 88 LYS A C 1
ATOM 684 O O . LYS A 1 88 ? 10.976 -6.592 2.718 1.00 98.12 88 LYS A O 1
ATOM 689 N N . VAL A 1 89 ? 8.944 -5.751 2.290 1.00 97.31 89 VAL A N 1
ATOM 690 C CA . VAL A 1 89 ? 9.407 -4.767 1.301 1.00 97.31 89 VAL A CA 1
ATOM 691 C C . VAL A 1 89 ? 10.328 -3.733 1.949 1.00 97.31 89 VAL A C 1
ATOM 693 O O . VAL A 1 89 ? 11.307 -3.322 1.338 1.00 97.31 89 VAL A O 1
ATOM 696 N N . THR A 1 90 ? 10.073 -3.344 3.199 1.00 98.12 90 THR A N 1
ATOM 697 C CA . THR A 1 90 ? 10.938 -2.420 3.948 1.00 98.12 90 THR A CA 1
ATOM 698 C C . THR A 1 90 ? 12.317 -3.017 4.211 1.00 98.12 90 THR A C 1
ATOM 700 O O . THR A 1 90 ? 13.324 -2.320 4.068 1.00 98.12 90 THR A O 1
ATOM 703 N N . GLU A 1 91 ? 12.380 -4.294 4.588 1.00 97.44 91 GLU A N 1
ATOM 704 C CA . GLU A 1 91 ? 13.641 -5.019 4.763 1.00 97.44 91 GLU A CA 1
ATOM 705 C C . GLU A 1 91 ? 14.412 -5.089 3.441 1.00 97.44 91 GLU A C 1
ATOM 707 O O . GLU A 1 91 ? 15.590 -4.736 3.394 1.00 97.44 91 GLU A O 1
ATOM 712 N N . GLU A 1 92 ? 13.739 -5.441 2.342 1.00 97.25 92 GLU A N 1
ATOM 713 C CA . GLU A 1 92 ? 14.371 -5.505 1.022 1.00 97.25 92 GLU A CA 1
ATOM 714 C C . GLU A 1 92 ? 14.841 -4.122 0.536 1.00 97.25 92 GLU A C 1
ATOM 716 O O . GLU A 1 92 ? 15.963 -3.999 0.046 1.00 97.25 92 GLU A O 1
ATOM 721 N N . ILE A 1 93 ? 14.057 -3.058 0.750 1.00 97.12 93 ILE A N 1
ATOM 722 C CA . ILE A 1 93 ? 14.456 -1.672 0.449 1.00 97.12 93 ILE A CA 1
ATOM 723 C C . ILE A 1 93 ? 15.754 -1.305 1.174 1.00 97.12 93 ILE A C 1
ATOM 725 O O . ILE A 1 93 ? 16.661 -0.741 0.555 1.00 97.12 93 ILE A O 1
ATOM 729 N N . LYS A 1 94 ? 15.850 -1.614 2.474 1.00 96.50 94 LYS A N 1
ATOM 730 C CA . LYS A 1 94 ? 17.044 -1.335 3.285 1.00 96.50 94 LYS A CA 1
ATOM 731 C C . LYS A 1 94 ? 18.248 -2.138 2.798 1.00 96.50 94 LYS A C 1
ATOM 733 O O . LYS A 1 94 ? 19.329 -1.572 2.677 1.00 96.50 94 LYS A O 1
ATOM 738 N N . ASN A 1 95 ? 18.046 -3.411 2.466 1.00 96.50 95 ASN A N 1
ATOM 739 C CA . ASN A 1 95 ? 19.106 -4.303 1.998 1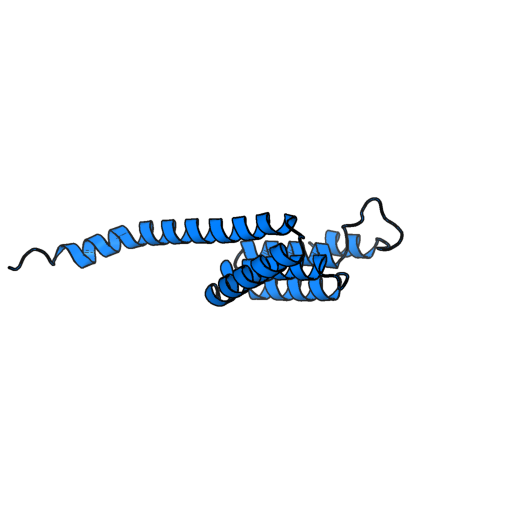.00 96.50 95 ASN A CA 1
ATOM 740 C C . ASN A 1 95 ? 19.658 -3.895 0.623 1.00 96.50 95 ASN A C 1
ATOM 742 O O . ASN A 1 95 ? 20.866 -3.927 0.412 1.00 96.50 95 ASN A O 1
ATOM 746 N N . VAL A 1 96 ? 18.788 -3.503 -0.313 1.00 94.56 96 VAL A N 1
ATOM 747 C CA . VAL A 1 96 ? 19.183 -3.102 -1.678 1.00 94.56 96 VAL A CA 1
ATOM 748 C C . VAL A 1 96 ? 19.648 -1.636 -1.733 1.00 94.56 96 VAL A C 1
ATOM 750 O O . VAL A 1 96 ? 20.338 -1.238 -2.669 1.00 94.56 96 VAL A O 1
ATOM 753 N N . GLY A 1 97 ? 19.293 -0.815 -0.739 1.00 93.50 97 GLY A N 1
ATOM 754 C CA . GLY A 1 97 ? 19.698 0.593 -0.648 1.00 93.50 97 GLY A CA 1
ATOM 755 C C . GLY A 1 97 ? 18.836 1.564 -1.465 1.00 93.50 97 GLY A C 1
ATOM 756 O O . GLY A 1 97 ? 19.224 2.712 -1.679 1.00 93.50 97 GLY A O 1
ATOM 757 N N . ILE A 1 98 ? 17.642 1.153 -1.911 1.00 92.06 98 ILE A N 1
ATOM 758 C CA . ILE A 1 98 ? 16.716 1.997 -2.698 1.00 92.06 98 ILE A CA 1
ATOM 759 C C . ILE A 1 98 ? 15.801 2.782 -1.743 1.00 92.06 98 ILE A C 1
ATOM 761 O O . ILE A 1 98 ? 14.577 2.661 -1.741 1.00 92.06 98 ILE A O 1
ATOM 765 N N . LEU A 1 99 ? 16.411 3.611 -0.893 1.00 92.19 99 LEU A N 1
ATOM 766 C CA . LEU A 1 99 ? 15.749 4.220 0.271 1.00 92.19 99 LEU A CA 1
ATOM 767 C C . LEU A 1 99 ? 14.586 5.163 -0.071 1.00 92.19 99 LEU A C 1
ATOM 769 O O . LEU A 1 99 ? 13.728 5.398 0.772 1.00 92.19 99 LEU A O 1
ATOM 773 N N . ARG A 1 100 ? 14.497 5.655 -1.314 1.00 90.31 100 ARG A N 1
ATOM 774 C CA . ARG A 1 100 ? 13.413 6.548 -1.770 1.00 90.31 100 ARG A CA 1
ATOM 775 C C . ARG A 1 100 ? 12.004 5.963 -1.614 1.00 90.31 100 ARG A C 1
ATOM 777 O O . ARG A 1 100 ? 11.029 6.700 -1.653 1.00 90.31 100 ARG A O 1
ATOM 784 N N . TYR A 1 101 ? 11.878 4.642 -1.502 1.00 92.75 101 TYR A N 1
ATOM 785 C CA . TYR A 1 101 ? 10.581 3.992 -1.312 1.00 92.75 101 TYR A CA 1
ATOM 786 C C . TYR A 1 101 ? 10.182 3.847 0.156 1.00 92.75 101 TYR A C 1
ATOM 788 O O . TYR A 1 101 ? 9.032 3.506 0.429 1.00 92.75 101 TYR A O 1
ATOM 796 N N . LEU A 1 102 ? 11.071 4.185 1.098 1.00 94.06 102 LEU A N 1
ATOM 797 C CA . LEU A 1 102 ? 10.716 4.259 2.514 1.00 94.06 102 LEU A CA 1
ATOM 798 C C . LEU A 1 102 ? 9.637 5.314 2.770 1.00 94.06 102 LEU A C 1
ATOM 800 O O . LEU A 1 102 ? 8.747 5.057 3.569 1.00 94.06 102 LEU A O 1
ATOM 804 N N . ASP A 1 103 ? 9.630 6.431 2.037 1.00 92.81 103 ASP A N 1
ATOM 805 C CA . ASP A 1 103 ? 8.583 7.458 2.151 1.00 92.81 103 ASP A CA 1
ATOM 806 C C . ASP A 1 103 ? 7.178 6.882 1.931 1.00 92.81 103 ASP A C 1
ATOM 808 O O . ASP A 1 103 ? 6.236 7.224 2.646 1.00 92.81 103 ASP A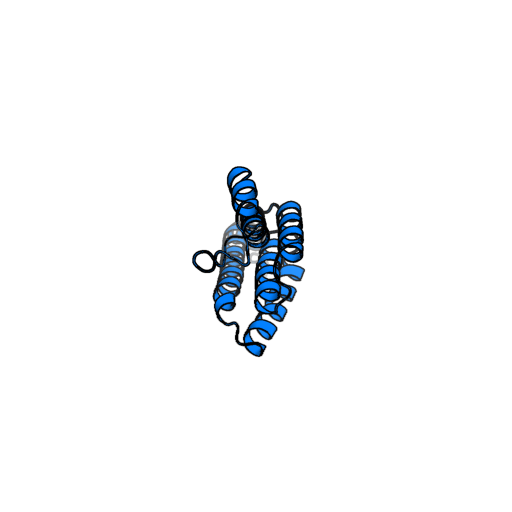 O 1
ATOM 812 N N . ARG A 1 104 ? 7.028 5.931 1.000 1.00 92.44 104 ARG A N 1
ATOM 813 C CA . ARG A 1 104 ? 5.747 5.248 0.765 1.00 92.44 104 ARG A CA 1
ATOM 814 C C . ARG A 1 104 ? 5.356 4.328 1.917 1.00 92.44 104 ARG A C 1
ATOM 816 O O . ARG A 1 104 ? 4.181 4.272 2.272 1.00 92.44 104 ARG A O 1
ATOM 823 N N . ILE A 1 105 ? 6.326 3.649 2.526 1.00 96.56 105 ILE A N 1
ATOM 824 C CA . ILE A 1 105 ? 6.097 2.836 3.726 1.00 96.56 105 ILE A CA 1
ATOM 825 C C . ILE A 1 105 ? 5.716 3.725 4.914 1.00 96.56 105 ILE A C 1
ATOM 827 O O . ILE A 1 105 ? 4.774 3.406 5.634 1.00 96.56 105 ILE A O 1
ATOM 831 N N . TYR A 1 106 ? 6.377 4.871 5.094 1.00 96.12 106 TYR A N 1
ATOM 832 C CA . TYR A 1 106 ? 6.013 5.832 6.136 1.00 96.12 106 TYR A CA 1
ATOM 833 C C . TYR A 1 106 ? 4.581 6.344 5.958 1.00 96.12 106 TYR A C 1
ATOM 835 O O . TYR A 1 106 ? 3.846 6.455 6.938 1.00 96.12 106 TYR A O 1
ATOM 843 N N . LEU A 1 107 ? 4.144 6.592 4.719 1.00 93.75 107 LEU A N 1
ATOM 844 C CA . LEU A 1 107 ? 2.748 6.934 4.437 1.00 93.75 107 LEU A CA 1
ATOM 845 C C . LEU A 1 107 ? 1.782 5.796 4.792 1.00 93.75 107 LEU A C 1
ATOM 847 O O . LEU A 1 107 ? 0.694 6.075 5.297 1.00 93.75 107 LEU A O 1
ATOM 851 N N . ALA A 1 108 ? 2.167 4.536 4.569 1.00 94.75 108 ALA A N 1
ATOM 852 C CA . ALA A 1 108 ? 1.350 3.383 4.948 1.00 94.75 108 ALA A CA 1
ATOM 853 C C . ALA A 1 108 ? 1.218 3.280 6.473 1.00 94.75 108 ALA A C 1
ATOM 855 O O . ALA A 1 108 ? 0.112 3.143 6.992 1.00 94.75 108 ALA A O 1
ATOM 856 N N . ASN A 1 109 ? 2.326 3.443 7.199 1.00 97.06 109 ASN A N 1
ATOM 857 C CA . ASN A 1 109 ? 2.314 3.445 8.660 1.00 97.06 109 ASN A CA 1
ATOM 858 C C . ASN A 1 109 ? 1.459 4.593 9.217 1.00 97.06 10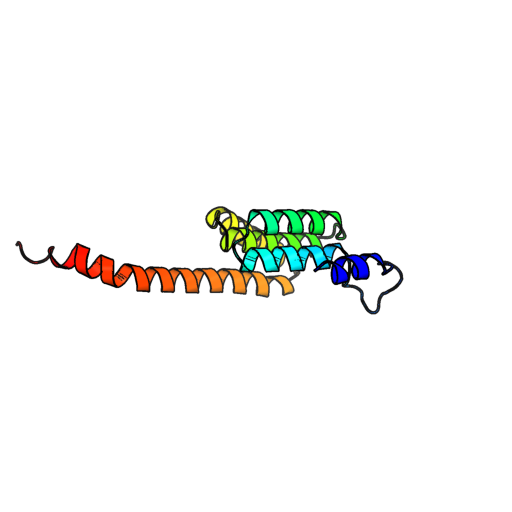9 ASN A C 1
ATOM 860 O O . ASN A 1 109 ? 0.596 4.382 10.062 1.00 97.06 109 ASN A O 1
ATOM 864 N N . LYS A 1 110 ? 1.615 5.801 8.666 1.00 96.94 110 LYS A N 1
ATOM 865 C CA . LYS A 1 110 ? 0.806 6.966 9.046 1.00 96.94 110 LYS A CA 1
ATOM 866 C C . LYS A 1 110 ? -0.688 6.750 8.787 1.00 96.94 110 LYS A C 1
ATOM 868 O O . LYS A 1 110 ? -1.528 7.279 9.516 1.00 96.94 110 LYS A O 1
ATOM 873 N N . TYR A 1 111 ? -1.051 6.020 7.733 1.00 95.44 111 TYR A N 1
ATOM 874 C CA . TYR A 1 111 ? -2.446 5.655 7.488 1.00 95.44 111 TYR A CA 1
ATOM 875 C C . TYR A 1 111 ? -2.989 4.760 8.612 1.00 95.44 111 TYR A C 1
ATOM 877 O O . TYR A 1 111 ? -4.050 5.063 9.158 1.00 95.44 111 TYR A O 1
ATOM 885 N N . LEU A 1 112 ? -2.234 3.731 9.008 1.00 96.44 112 LEU A N 1
ATOM 886 C CA . LEU A 1 112 ? -2.599 2.819 10.098 1.00 96.44 112 LEU A CA 1
ATOM 887 C C . LEU A 1 112 ? -2.750 3.552 11.439 1.00 96.44 112 LEU A C 1
ATOM 889 O O . LEU A 1 112 ? -3.774 3.397 12.097 1.00 96.44 112 LEU A O 1
ATOM 893 N N . GLU A 1 113 ? -1.808 4.428 11.795 1.00 97.75 113 GLU A N 1
ATOM 894 C CA . GLU A 1 113 ? -1.882 5.254 13.015 1.00 97.75 113 GLU A CA 1
ATOM 895 C C . GLU A 1 113 ? -3.152 6.122 13.050 1.00 97.75 113 GLU A C 1
ATOM 897 O O . GLU A 1 113 ? -3.828 6.261 14.073 1.00 97.75 113 GLU A O 1
ATOM 902 N N . ASN A 1 114 ? -3.516 6.716 11.909 1.00 96.88 114 ASN A N 1
ATOM 903 C CA . ASN A 1 114 ? -4.738 7.510 11.811 1.00 96.88 114 ASN A CA 1
ATOM 904 C C . ASN A 1 114 ? -5.998 6.654 11.932 1.00 96.88 114 ASN A C 1
ATOM 906 O O . ASN A 1 114 ? -6.981 7.106 12.527 1.00 96.88 114 ASN A O 1
ATOM 910 N N . LEU A 1 115 ? -5.974 5.446 11.372 1.00 94.94 115 LEU A N 1
ATOM 911 C CA . LEU A 1 115 ? -7.079 4.509 11.472 1.00 94.94 115 LEU A CA 1
ATOM 912 C C . LEU A 1 115 ? -7.275 4.041 12.916 1.00 94.94 115 LEU A C 1
ATOM 914 O O . LEU A 1 115 ? -8.395 4.114 13.415 1.00 94.94 115 LEU A O 1
ATOM 918 N N . GLU A 1 116 ? -6.203 3.650 13.604 1.00 96.44 116 GLU A N 1
ATOM 919 C CA . GLU A 1 116 ? -6.230 3.257 15.017 1.00 96.44 116 GLU A CA 1
ATOM 920 C C . GLU A 1 116 ? -6.846 4.363 15.881 1.00 96.44 116 GLU A C 1
ATOM 922 O O . GLU A 1 116 ? -7.810 4.131 16.614 1.00 96.44 116 GLU A O 1
ATOM 927 N N . ARG A 1 117 ? -6.371 5.604 15.717 1.00 97.62 117 ARG A N 1
ATOM 928 C CA . ARG A 1 117 ? -6.917 6.767 16.428 1.00 97.62 117 ARG A CA 1
ATOM 929 C C . ARG A 1 117 ? -8.401 6.986 16.130 1.00 97.62 117 ARG A C 1
ATOM 931 O O . ARG A 1 117 ? -9.179 7.277 17.039 1.00 97.62 117 ARG A O 1
ATOM 938 N N . ARG A 1 118 ? -8.816 6.854 14.867 1.00 96.56 118 ARG A N 1
ATOM 939 C CA . ARG A 1 118 ? -10.222 7.010 14.464 1.00 96.56 118 ARG A CA 1
ATOM 940 C C . ARG A 1 118 ? -11.100 5.924 15.082 1.00 96.56 118 ARG A C 1
ATOM 942 O O . ARG A 1 118 ? -12.156 6.255 15.616 1.00 96.56 118 ARG A O 1
ATOM 949 N N . ILE A 1 119 ? -10.667 4.665 15.039 1.00 96.12 119 ILE A N 1
ATOM 950 C CA . ILE A 1 119 ? -11.375 3.536 15.656 1.00 96.12 119 ILE A CA 1
ATOM 951 C C . ILE A 1 119 ? -11.490 3.7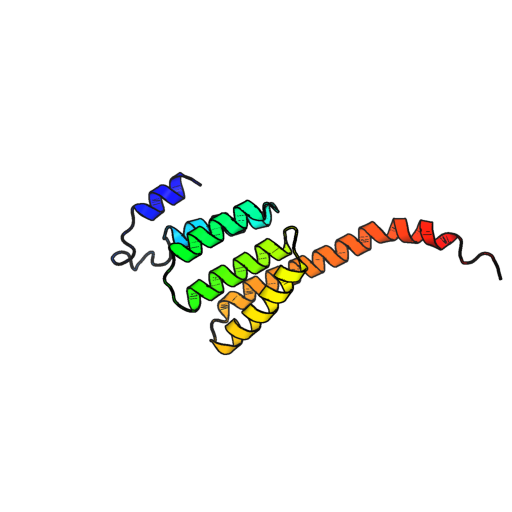59 17.163 1.00 96.12 119 ILE A C 1
ATOM 953 O O . ILE A 1 119 ? -12.583 3.630 17.706 1.00 96.12 119 ILE A O 1
ATOM 957 N N . GLY A 1 120 ? -10.407 4.164 17.830 1.00 96.12 120 GLY A N 1
ATOM 958 C CA . GLY A 1 120 ? -10.418 4.490 19.255 1.00 96.12 120 GLY A CA 1
ATOM 959 C C . GLY A 1 120 ? -11.458 5.559 19.602 1.00 96.12 120 GLY A C 1
ATOM 960 O O . GLY A 1 120 ? -12.265 5.359 20.510 1.00 96.12 120 GLY A O 1
ATOM 961 N N . ASN A 1 121 ? -11.501 6.648 18.829 1.00 96.75 121 ASN A N 1
ATOM 962 C CA . ASN A 1 121 ? -12.455 7.740 19.032 1.00 96.75 121 ASN A CA 1
ATOM 963 C C . ASN A 1 121 ? -13.913 7.315 18.809 1.00 96.75 121 ASN A C 1
ATOM 965 O O . ASN A 1 121 ? -14.784 7.727 19.568 1.00 96.75 121 ASN A O 1
ATOM 969 N N . VAL A 1 122 ? -14.186 6.495 17.789 1.00 96.06 122 VAL A N 1
ATOM 970 C CA . VAL A 1 122 ? -15.545 6.003 17.492 1.00 96.06 122 VAL A CA 1
ATOM 971 C C . VAL A 1 122 ? -15.989 4.941 18.501 1.00 96.06 122 VAL A C 1
ATOM 973 O O . VAL A 1 122 ? -17.153 4.911 18.888 1.00 96.06 122 VAL A O 1
ATOM 976 N N . ARG A 1 123 ? -15.069 4.085 18.963 1.00 96.12 123 ARG A N 1
ATOM 977 C CA . ARG A 1 123 ? -15.350 3.042 19.957 1.00 96.12 123 ARG A CA 1
ATOM 978 C C . ARG A 1 123 ? -15.620 3.624 21.341 1.00 96.12 123 ARG A C 1
ATOM 980 O O . ARG A 1 123 ? -16.385 3.028 22.090 1.00 96.12 123 ARG A O 1
ATOM 987 N N . LYS A 1 124 ? -14.983 4.744 21.700 1.00 95.12 124 LYS A N 1
ATOM 988 C CA . LYS A 1 124 ? -15.010 5.282 23.067 1.00 95.12 124 LYS A CA 1
ATOM 989 C C . LYS A 1 124 ? -16.435 5.501 23.613 1.00 95.12 124 LYS A C 1
ATOM 991 O O . LYS A 1 124 ? -16.730 4.866 24.616 1.00 95.12 124 LYS A O 1
ATOM 996 N N . PRO A 1 125 ? -17.344 6.248 22.953 1.00 95.00 125 PRO A N 1
ATOM 997 C CA . PRO A 1 125 ? -18.704 6.429 23.473 1.00 95.00 125 PRO A CA 1
ATOM 998 C C . PRO A 1 125 ? -19.475 5.114 23.648 1.00 95.00 125 PRO A C 1
ATOM 1000 O O . PRO A 1 125 ? -20.245 4.966 24.588 1.00 95.00 125 PRO A O 1
ATOM 1003 N N . LEU A 1 126 ? -19.258 4.139 22.756 1.00 92.06 126 LEU A N 1
ATOM 1004 C CA . LEU A 1 126 ? -19.871 2.814 22.872 1.00 92.06 126 LEU A CA 1
ATOM 1005 C C . LEU A 1 126 ? -19.317 2.042 24.077 1.00 92.06 126 LEU A C 1
ATOM 1007 O O . LEU A 1 126 ? -20.072 1.382 24.783 1.00 92.06 126 LEU A O 1
ATOM 1011 N N . ALA A 1 127 ? -18.006 2.112 24.306 1.00 92.00 127 ALA A N 1
ATOM 1012 C CA . ALA A 1 127 ? -17.374 1.484 25.458 1.00 92.00 127 ALA A CA 1
ATOM 1013 C C . ALA A 1 127 ? -17.862 2.109 26.773 1.00 92.00 127 ALA A C 1
ATOM 1015 O O . ALA A 1 127 ? -18.169 1.364 27.695 1.00 92.00 127 ALA A O 1
ATOM 1016 N N . ASP A 1 128 ? -17.975 3.437 26.835 1.00 93.44 128 ASP A N 1
ATOM 1017 C CA . ASP A 1 128 ? -18.442 4.148 28.029 1.00 93.44 128 ASP A CA 1
ATOM 1018 C C . ASP A 1 128 ? -19.829 3.616 28.457 1.00 93.44 128 ASP A C 1
ATOM 1020 O O . ASP A 1 128 ? -19.974 3.140 29.578 1.00 93.44 128 ASP A O 1
ATOM 1024 N N . VAL A 1 129 ? -20.792 3.506 27.530 1.00 93.94 129 VAL A N 1
ATOM 1025 C CA . VAL A 1 129 ? -22.129 2.936 27.817 1.00 93.94 129 VAL A CA 1
ATOM 1026 C C . VAL A 1 129 ? -22.081 1.448 28.188 1.00 93.94 129 VAL A C 1
ATOM 1028 O O . VAL A 1 129 ? -22.782 1.008 29.093 1.00 93.94 129 VAL A O 1
ATOM 1031 N N . LEU A 1 130 ? -21.265 0.641 27.499 1.00 90.56 130 LEU A N 1
ATOM 1032 C CA . LEU A 1 130 ? -21.172 -0.802 27.769 1.00 90.56 130 LEU A CA 1
ATOM 1033 C C . LEU A 1 130 ? -20.544 -1.131 29.133 1.00 90.56 130 LEU A C 1
ATOM 1035 O O . LEU A 1 130 ? -20.742 -2.239 29.638 1.00 90.56 130 LEU A O 1
ATOM 1039 N N . TYR A 1 131 ? -19.753 -0.220 29.702 1.00 85.81 131 TYR A N 1
ATOM 1040 C CA . TYR A 1 131 ? -18.979 -0.466 30.920 1.00 85.81 131 TYR A CA 1
ATOM 1041 C C . TYR A 1 131 ? -19.347 0.453 32.099 1.00 85.81 131 TYR A C 1
ATOM 1043 O O . TYR A 1 131 ? -18.852 0.210 33.200 1.00 85.81 131 TYR A O 1
ATOM 1051 N N . GLU A 1 132 ? -20.244 1.431 31.917 1.00 65.94 132 GLU A N 1
ATOM 1052 C CA . GLU A 1 132 ? -20.773 2.309 32.979 1.00 65.94 132 GLU A CA 1
ATOM 1053 C C . GLU A 1 132 ? -21.518 1.543 34.097 1.00 65.94 132 GLU A C 1
ATOM 1055 O O . GLU A 1 132 ? -21.491 1.976 35.247 1.00 65.94 132 GLU A O 1
ATOM 1060 N N . GLU A 1 133 ? -22.094 0.363 33.829 1.00 56.09 133 GLU A N 1
ATOM 1061 C CA . GLU A 1 133 ? -22.837 -0.422 34.838 1.00 56.09 133 GLU A CA 1
ATOM 1062 C C . GLU A 1 133 ? -21.981 -1.387 35.685 1.00 56.09 133 GLU A C 1
ATOM 1064 O O . GLU A 1 133 ? -22.482 -1.981 36.638 1.00 56.09 133 GLU A O 1
ATOM 1069 N N . LYS A 1 134 ? -20.679 -1.559 35.409 1.00 54.62 134 LYS A N 1
ATOM 1070 C CA . LYS A 1 134 ? -19.854 -2.555 36.132 1.00 54.62 134 LYS A CA 1
ATOM 1071 C C . LYS A 1 134 ? -19.233 -2.076 37.453 1.00 54.62 134 LYS A C 1
ATOM 1073 O O . LYS A 1 134 ? -18.434 -2.808 38.028 1.00 54.62 134 LYS A O 1
ATOM 1078 N N . VAL A 1 135 ? -19.581 -0.885 37.946 1.00 52.97 135 VAL A N 1
ATOM 1079 C CA . VAL A 1 135 ? -19.010 -0.312 39.189 1.00 52.97 135 VAL A CA 1
ATOM 1080 C C . VAL A 1 135 ? -20.061 -0.129 40.302 1.00 52.97 135 VAL A C 1
ATOM 1082 O O . VAL A 1 135 ? -19.760 0.459 41.332 1.00 52.97 135 VAL A O 1
ATOM 1085 N N . SER A 1 136 ? -21.285 -0.655 40.153 1.00 49.00 136 SER A N 1
ATOM 1086 C CA . SER A 1 136 ? -22.346 -0.493 41.168 1.00 49.00 136 SER A CA 1
ATOM 1087 C C . SER A 1 136 ? -22.744 -1.765 41.926 1.00 49.00 136 SER A C 1
ATOM 1089 O O . SER A 1 136 ? -23.807 -1.772 42.531 1.00 49.00 136 SER A O 1
ATOM 1091 N N . ASP A 1 137 ? -21.918 -2.807 41.961 1.00 48.84 137 ASP A N 1
ATOM 1092 C CA . ASP A 1 137 ? -22.097 -3.897 42.926 1.00 48.84 137 ASP A CA 1
ATOM 1093 C C . ASP A 1 137 ? -20.720 -4.429 43.329 1.00 48.84 137 ASP A C 1
ATOM 1095 O O . ASP A 1 137 ? -20.087 -5.126 42.539 1.00 48.84 137 ASP A O 1
ATOM 1099 N N . TYR A 1 138 ? -20.237 -3.990 44.499 1.00 45.12 138 TYR A N 1
ATOM 1100 C CA . TYR A 1 138 ? -19.496 -4.722 45.548 1.00 45.12 138 TYR A CA 1
ATOM 1101 C C . TYR A 1 138 ? -18.781 -3.750 46.494 1.00 45.12 138 TYR A C 1
ATOM 1103 O O . TYR A 1 138 ? -17.870 -3.020 46.041 1.00 45.12 138 TYR A O 1
#

pLDDT: mean 88.47, std 14.4, range [45.12, 98.38]

Mean predicted aligned error: 6.88 Å